Protein AF-A0A930MX02-F1 (afdb_monomer_lite)

Radius of gyration: 68.1 Å; chains: 1; bounding box: 120×17×199 Å

Secondary structure (DSSP, 8-state):
-GGGSGGGGHHHHHHHHHHHHHHHHHHHHHHHHHHHHHHHHHHHHHHHHHHHHHHHHHHHHHHHHHHHHHHHHHHHHHHHHHHHHHHHHHHHHHHHHHHHHHHHHHHHHHHHHHHHHHHHHHHHHHHHHHHHHHHHHHHHHHHHHHHHHHHHHHHHHHT--

Sequence (161 aa):
EAARAGEAGRGFAVVAEEIRKLAEQSRGFTDEINGIIAELKTKSQQAVDTMEVSKKLVEESNVNLGRTQRRFEMIGEAVQNADGVVERLNASAKQLSEKNKSIAGIVERLMKLAKENDVTTDEAEASVDSQTQALADIAEASESLAQVATDLQNEVGRFNI

Foldseek 3Di:
DLVVPPPVSPVVVVVVVVVVVVVVVVVVVVVVVVVVVVVVVVVVVVVVVVVVVVVVVVVVVVVVVVVVVVVVVVVVVVVVVVVVVVVVVVVVVVVVVVVVVVVVVVVVVVVVVVVVVVVVVVVVVVVVVVVVVVVVVVVVVVVVVVVVVVVVVVVVVVVVD

pLDDT: mean 92.99, std 1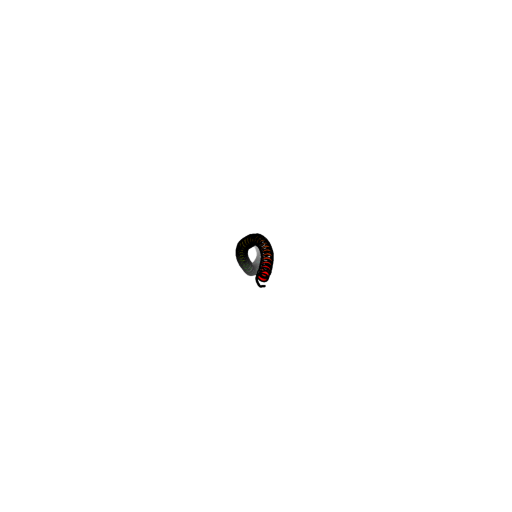0.37, range [51.66, 98.38]

Structure (mmCIF, N/CA/C/O backbone):
data_AF-A0A930MX02-F1
#
_entry.id   AF-A0A930MX02-F1
#
loop_
_atom_site.group_PDB
_atom_site.id
_atom_site.type_symbol
_atom_site.label_atom_id
_atom_site.label_alt_id
_atom_site.label_comp_id
_atom_site.label_asym_id
_atom_site.label_entity_id
_atom_site.label_seq_id
_atom_site.pdbx_PDB_ins_code
_atom_site.Cartn_x
_atom_site.Cartn_y
_atom_site.Cartn_z
_atom_site.occupancy
_atom_site.B_iso_or_equiv
_atom_site.auth_seq_id
_atom_site.auth_comp_id
_atom_site.auth_asym_id
_atom_site.auth_atom_id
_atom_site.pdbx_PDB_model_num
ATOM 1 N N . GLU A 1 1 ? -63.250 2.314 85.355 1.00 52.25 1 GLU A N 1
ATOM 2 C CA . GLU A 1 1 ? -63.856 1.616 86.517 1.00 52.25 1 GLU A CA 1
ATOM 3 C C . GLU A 1 1 ? -62.966 1.573 87.769 1.00 52.25 1 GLU A C 1
ATOM 5 O O . GLU A 1 1 ? -63.517 1.606 88.859 1.00 52.25 1 GLU A O 1
ATOM 10 N N . ALA A 1 2 ? -61.629 1.643 87.676 1.00 53.38 2 ALA A N 1
ATOM 11 C CA . ALA A 1 2 ? -60.734 1.697 88.850 1.00 53.38 2 ALA A CA 1
ATOM 12 C C . ALA A 1 2 ? -60.918 2.936 89.763 1.00 53.38 2 ALA A C 1
ATOM 14 O O . ALA A 1 2 ? -60.811 2.831 90.981 1.00 53.38 2 ALA A O 1
ATOM 15 N N . ALA A 1 3 ? -61.280 4.094 89.195 1.00 53.81 3 ALA A N 1
ATOM 16 C CA . ALA A 1 3 ? -61.550 5.320 89.957 1.00 53.81 3 ALA A CA 1
ATOM 17 C C . ALA A 1 3 ? -62.798 5.236 90.867 1.00 53.81 3 ALA A C 1
ATOM 19 O O . ALA A 1 3 ? -62.972 6.078 91.741 1.00 53.81 3 ALA A O 1
ATOM 20 N N . ARG A 1 4 ? -63.665 4.225 90.683 1.00 51.66 4 ARG A N 1
ATOM 21 C CA . ARG A 1 4 ? -64.886 4.022 91.486 1.00 51.66 4 ARG A CA 1
ATOM 22 C C . ARG A 1 4 ? -64.675 3.159 92.744 1.00 51.66 4 ARG A C 1
ATOM 24 O O . ARG A 1 4 ? -65.600 3.067 93.539 1.00 51.66 4 ARG A O 1
ATOM 31 N N . ALA A 1 5 ? -63.499 2.552 92.950 1.00 61.06 5 ALA A N 1
ATOM 32 C CA . ALA A 1 5 ? -63.266 1.527 93.985 1.00 61.06 5 ALA A CA 1
ATOM 33 C C . ALA A 1 5 ? -62.529 2.003 95.266 1.00 61.06 5 ALA A C 1
ATOM 35 O O . ALA A 1 5 ? -62.135 1.174 96.086 1.00 61.06 5 ALA A O 1
ATOM 36 N N . GLY A 1 6 ? -62.328 3.311 95.472 1.00 67.88 6 GLY A N 1
ATOM 37 C CA . GLY A 1 6 ? -61.649 3.833 96.674 1.00 67.88 6 GLY A CA 1
ATOM 38 C C . GLY A 1 6 ? -60.197 3.338 96.826 1.00 67.88 6 GLY A C 1
ATOM 39 O O . GLY A 1 6 ? -59.520 3.104 95.824 1.00 67.88 6 GLY A O 1
ATOM 40 N N . GLU A 1 7 ? -59.697 3.167 98.060 1.00 62.28 7 GLU A N 1
ATOM 41 C CA . GLU A 1 7 ? -58.297 2.761 98.329 1.00 62.28 7 GLU A CA 1
ATOM 42 C C . GLU A 1 7 ? -57.887 1.430 97.671 1.00 62.28 7 GLU A C 1
ATOM 44 O O . GLU A 1 7 ? -56.750 1.306 97.216 1.00 62.28 7 GLU A O 1
ATOM 49 N N . ALA A 1 8 ? -58.811 0.474 97.514 1.00 59.06 8 ALA A N 1
ATOM 50 C CA . ALA A 1 8 ? -58.554 -0.803 96.838 1.00 59.06 8 ALA A CA 1
ATOM 51 C C . ALA A 1 8 ? -58.354 -0.661 95.310 1.00 59.06 8 ALA A C 1
ATOM 53 O O . ALA A 1 8 ? -57.749 -1.523 94.673 1.00 59.06 8 ALA A O 1
ATOM 54 N N . GLY A 1 9 ? -58.822 0.440 94.707 1.00 68.56 9 GLY A N 1
ATOM 55 C CA . GLY A 1 9 ? -58.702 0.732 93.274 1.00 68.56 9 GLY A CA 1
ATOM 56 C C . GLY A 1 9 ? -57.396 1.413 92.861 1.00 68.56 9 GLY A C 1
ATOM 57 O O . GLY A 1 9 ? -57.102 1.468 91.666 1.00 68.56 9 GLY A O 1
ATOM 58 N N . ARG A 1 10 ? -56.589 1.909 93.814 1.00 71.81 10 ARG A N 1
ATOM 59 C CA . ARG A 1 10 ? -55.316 2.603 93.527 1.00 71.81 10 ARG A CA 1
ATOM 60 C C . ARG A 1 10 ? -54.326 1.714 92.771 1.00 71.81 10 ARG A C 1
ATOM 62 O O . ARG A 1 10 ? -53.739 2.175 91.799 1.00 71.81 10 ARG A O 1
ATOM 69 N N . GLY A 1 11 ? -54.191 0.444 93.159 1.00 77.38 11 GLY A N 1
ATOM 70 C CA . GLY A 1 11 ? -53.325 -0.515 92.459 1.00 77.38 11 GLY A CA 1
ATOM 71 C C . GLY A 1 11 ? -53.785 -0.789 91.023 1.00 77.38 11 GLY A C 1
ATOM 72 O O . GLY A 1 11 ? -52.984 -0.740 90.095 1.00 77.38 11 GLY A O 1
ATOM 73 N N . PHE A 1 12 ? -55.092 -0.975 90.813 1.00 79.31 12 PHE A N 1
ATOM 74 C CA . PHE A 1 12 ? -55.671 -1.167 89.477 1.00 79.31 12 PHE A CA 1
ATOM 75 C C . PHE A 1 12 ? -55.579 0.084 88.595 1.00 79.31 12 PHE A C 1
ATOM 77 O O . PHE A 1 12 ? -55.402 -0.041 87.387 1.00 79.31 12 PHE A O 1
ATOM 84 N N . ALA A 1 13 ? -55.678 1.284 89.174 1.00 81.12 13 ALA A N 1
ATOM 85 C CA . ALA A 1 13 ? -55.518 2.537 88.440 1.00 81.12 13 ALA A CA 1
ATOM 86 C C . ALA A 1 13 ? -54.077 2.729 87.941 1.00 81.12 13 ALA A C 1
ATOM 88 O O . ALA A 1 13 ? -53.888 3.132 86.797 1.00 81.12 13 ALA A O 1
ATOM 89 N N . VAL A 1 14 ? -53.074 2.384 88.759 1.00 81.81 14 VAL A N 1
ATOM 90 C CA . VAL A 1 14 ? -51.656 2.424 88.359 1.00 81.81 14 VAL A CA 1
ATOM 91 C C . VAL A 1 14 ? -51.369 1.401 87.259 1.00 81.81 14 VAL A C 1
ATOM 93 O O . VAL A 1 14 ? -50.743 1.740 86.262 1.00 81.81 14 VAL A O 1
ATOM 96 N N . VAL A 1 15 ? -51.886 0.174 87.385 1.00 85.62 15 VAL A N 1
ATOM 97 C CA . VAL A 1 15 ? -51.726 -0.862 86.349 1.00 85.62 15 VAL A CA 1
ATOM 98 C C . VAL A 1 15 ? -52.418 -0.465 85.041 1.00 85.62 15 VAL A C 1
ATOM 100 O O . VAL A 1 15 ? -51.852 -0.658 83.971 1.00 85.62 15 VAL A O 1
ATOM 103 N N . ALA A 1 16 ? -53.617 0.122 85.097 1.00 85.56 16 ALA A N 1
ATOM 104 C CA . ALA A 1 16 ? -54.325 0.588 83.904 1.00 85.56 16 ALA A CA 1
ATOM 105 C C . ALA A 1 16 ? -53.597 1.746 83.200 1.00 85.56 16 ALA A C 1
ATOM 107 O O . ALA A 1 16 ? -53.555 1.780 81.972 1.00 85.56 16 ALA A O 1
ATOM 108 N N . GLU A 1 17 ? -53.007 2.669 83.963 1.00 85.88 17 GLU A N 1
ATOM 109 C CA . GLU A 1 17 ? -52.194 3.759 83.417 1.00 85.88 17 GLU A CA 1
ATOM 110 C C . GLU A 1 17 ? -50.903 3.236 82.770 1.00 85.88 17 GLU A C 1
ATOM 112 O O . GLU A 1 17 ? -50.518 3.699 81.696 1.00 85.88 17 GLU A O 1
ATOM 117 N N . GLU A 1 18 ? -50.283 2.207 83.351 1.00 89.25 18 GLU A N 1
ATOM 118 C CA . GLU A 1 18 ? -49.085 1.593 82.778 1.00 89.25 18 GLU A CA 1
ATOM 119 C C . GLU A 1 18 ? -49.396 0.758 81.528 1.00 89.25 18 GLU A C 1
ATOM 121 O O . GLU A 1 18 ? -48.655 0.817 80.548 1.00 89.25 18 GLU A O 1
ATOM 126 N N . ILE A 1 19 ? -50.548 0.074 81.492 1.00 89.75 19 ILE A N 1
ATOM 127 C CA . ILE A 1 19 ? -51.073 -0.564 80.275 1.00 89.75 19 ILE A CA 1
ATOM 128 C C . ILE A 1 19 ? -51.361 0.486 79.193 1.00 89.75 19 ILE A C 1
ATOM 130 O O . ILE A 1 19 ? -51.038 0.256 78.028 1.00 89.75 19 ILE A O 1
ATOM 134 N N . ARG A 1 20 ? -51.931 1.647 79.549 1.00 88.88 20 ARG A N 1
ATOM 135 C CA . ARG A 1 20 ? -52.177 2.749 78.603 1.00 88.88 20 ARG A CA 1
ATOM 136 C C . ARG A 1 20 ? -50.868 3.276 78.014 1.00 88.88 20 ARG A C 1
ATOM 138 O O . ARG A 1 20 ? -50.776 3.410 76.795 1.00 88.88 20 ARG A O 1
ATOM 145 N N . LYS A 1 21 ? -49.849 3.506 78.848 1.00 90.38 21 LYS A N 1
ATOM 146 C CA . LYS A 1 21 ? -48.505 3.908 78.400 1.00 90.38 21 LYS A CA 1
ATOM 147 C C . LYS A 1 21 ? -47.850 2.867 77.496 1.00 90.38 21 LYS A C 1
ATOM 149 O O . LYS A 1 21 ? -47.343 3.233 76.440 1.00 90.38 21 LYS A O 1
ATOM 154 N N . LEU A 1 22 ? -47.893 1.585 77.864 1.00 91.62 22 LEU A N 1
ATOM 155 C CA . LEU A 1 22 ? -47.373 0.486 77.040 1.00 91.62 22 LEU A CA 1
ATOM 156 C C . LEU A 1 22 ? -48.095 0.401 75.689 1.00 91.62 22 LEU A C 1
ATOM 158 O O . LEU A 1 22 ? -47.452 0.191 74.664 1.00 91.62 22 LEU A O 1
ATOM 162 N N . ALA A 1 23 ? -49.414 0.605 75.666 1.00 92.25 23 ALA A N 1
ATOM 163 C CA . ALA A 1 23 ? -50.196 0.630 74.434 1.00 92.25 23 ALA A CA 1
ATOM 164 C C . ALA A 1 23 ? -49.851 1.840 73.544 1.00 92.25 23 ALA A C 1
ATOM 166 O O . ALA A 1 23 ? -49.748 1.690 72.327 1.00 92.25 23 ALA A O 1
ATOM 167 N N . GLU A 1 24 ? -49.635 3.025 74.125 1.00 91.56 24 GLU A N 1
ATOM 168 C CA . GLU A 1 24 ? -49.178 4.219 73.397 1.00 91.56 24 GLU A CA 1
ATOM 169 C C . GLU A 1 24 ? -47.760 4.042 72.838 1.00 91.56 24 GLU A C 1
ATOM 171 O O . GLU A 1 24 ? -47.529 4.341 71.667 1.00 91.56 24 GLU A O 1
ATOM 176 N N . GLN A 1 25 ? -46.834 3.480 73.620 1.00 93.00 25 GLN A N 1
ATOM 177 C CA . GLN A 1 25 ? -45.486 3.140 73.152 1.00 93.00 25 GLN A CA 1
ATOM 178 C C . GLN A 1 25 ? -45.515 2.078 72.048 1.00 93.00 25 GLN A C 1
ATOM 180 O O . GLN A 1 25 ? -44.851 2.233 71.028 1.00 93.00 25 GLN A O 1
ATOM 185 N N . SER A 1 26 ? -46.318 1.024 72.210 1.00 94.00 26 SER A N 1
ATOM 186 C CA . SER A 1 26 ? -46.484 -0.025 71.199 1.00 94.00 26 SER A CA 1
ATOM 187 C C . SER A 1 26 ? -47.056 0.526 69.890 1.00 94.00 26 SER A C 1
ATOM 189 O O . SER A 1 26 ? -46.594 0.142 68.813 1.00 94.00 26 SER A O 1
ATOM 191 N N . ARG A 1 27 ? -48.002 1.474 69.963 1.00 94.06 27 ARG A N 1
ATOM 192 C CA . ARG A 1 27 ? -48.506 2.195 68.787 1.00 94.06 27 ARG A CA 1
ATOM 193 C C . ARG A 1 27 ? -47.402 3.023 68.123 1.00 94.06 27 ARG A C 1
ATOM 195 O O . ARG A 1 27 ? -47.219 2.890 66.920 1.00 94.06 27 ARG A O 1
ATOM 202 N N . GLY A 1 28 ? -46.625 3.781 68.901 1.00 95.06 28 GLY A N 1
ATOM 203 C CA . GLY A 1 28 ? -45.493 4.560 68.386 1.00 95.06 28 GLY A CA 1
ATOM 204 C C . GLY A 1 28 ? -44.455 3.701 67.656 1.00 95.06 28 GLY A C 1
ATOM 205 O O . GLY A 1 28 ? -44.076 4.023 66.535 1.00 95.06 28 GLY A O 1
ATOM 206 N N . PHE A 1 29 ? -44.070 2.557 68.231 1.00 95.31 29 PHE A N 1
ATOM 207 C CA . PHE A 1 29 ? -43.175 1.605 67.560 1.00 95.31 29 PHE A CA 1
ATOM 208 C C . PHE A 1 29 ? -43.784 1.023 66.278 1.00 95.31 29 PHE A C 1
ATOM 210 O O . PHE A 1 29 ? -43.074 0.815 65.298 1.00 95.31 29 PHE A O 1
ATOM 217 N N . THR A 1 30 ? -45.095 0.768 66.260 1.00 95.19 30 THR A N 1
ATOM 218 C CA . THR A 1 30 ? -45.786 0.273 65.057 1.00 95.19 30 THR A CA 1
ATOM 219 C C . THR A 1 30 ? -45.746 1.309 63.930 1.00 95.19 30 THR A C 1
ATOM 221 O O . THR A 1 30 ? -45.494 0.950 62.779 1.00 95.19 30 THR A O 1
ATOM 224 N N . ASP A 1 31 ? -45.937 2.590 64.249 1.00 95.25 31 ASP A N 1
ATOM 225 C CA . ASP A 1 31 ? -45.848 3.684 63.276 1.00 95.25 31 ASP A CA 1
ATOM 226 C C . ASP A 1 31 ? -44.419 3.845 62.730 1.00 95.25 31 ASP A C 1
ATOM 228 O O . ASP A 1 31 ? -44.227 4.032 61.526 1.00 95.25 31 ASP A O 1
ATOM 232 N N . GLU A 1 32 ? -43.409 3.682 63.586 1.00 96.31 32 GLU A N 1
ATOM 233 C CA . GLU A 1 32 ? -41.994 3.714 63.200 1.00 96.31 32 GLU A CA 1
ATOM 234 C C . GLU A 1 32 ? -41.632 2.551 62.257 1.00 96.31 32 GLU A C 1
ATOM 236 O O . GLU A 1 32 ? -41.018 2.757 61.206 1.00 96.31 32 GLU A O 1
ATOM 241 N N . ILE A 1 33 ? -42.102 1.334 62.565 1.00 96.19 33 ILE A N 1
ATOM 242 C CA . ILE A 1 33 ? -41.953 0.153 61.698 1.00 96.19 33 ILE A CA 1
ATOM 243 C C . ILE A 1 33 ? -42.635 0.381 60.344 1.00 96.19 33 ILE A C 1
ATOM 245 O O . ILE A 1 33 ? -42.056 0.057 59.306 1.00 96.19 33 ILE A O 1
ATOM 249 N N . ASN A 1 34 ? -43.836 0.966 60.324 1.00 96.12 34 ASN A N 1
ATOM 250 C CA . ASN A 1 34 ? -44.532 1.287 59.076 1.00 96.12 34 ASN A CA 1
ATOM 251 C C . ASN A 1 34 ? -43.737 2.283 58.218 1.00 96.12 34 ASN A C 1
ATOM 253 O O . ASN A 1 34 ? -43.656 2.108 56.999 1.00 96.12 34 ASN A O 1
ATOM 257 N N . GLY A 1 35 ? -43.107 3.285 58.841 1.00 97.25 35 GLY A N 1
ATOM 258 C CA . GLY A 1 35 ? -42.201 4.216 58.165 1.00 97.25 35 GLY A CA 1
ATOM 259 C C . GLY A 1 35 ? -41.001 3.507 57.534 1.00 97.25 35 GLY A C 1
ATOM 260 O O . GLY A 1 35 ? -40.731 3.685 56.345 1.00 97.25 35 GLY A O 1
ATOM 261 N N . ILE A 1 36 ? -40.340 2.629 58.295 1.00 96.94 36 ILE A N 1
ATOM 262 C CA . ILE A 1 36 ? -39.210 1.823 57.809 1.00 96.94 36 ILE A CA 1
ATOM 263 C C . ILE A 1 36 ? -39.634 0.932 56.635 1.00 96.94 36 ILE A C 1
ATOM 265 O O . ILE A 1 36 ? -38.924 0.863 55.632 1.00 96.94 36 ILE A O 1
ATOM 269 N N . ILE A 1 37 ? -40.796 0.274 56.715 1.00 96.75 37 ILE A N 1
ATOM 270 C CA . ILE A 1 37 ? -41.318 -0.574 55.631 1.00 96.75 37 ILE A CA 1
ATOM 271 C C . ILE A 1 37 ? -41.601 0.251 54.369 1.00 96.75 37 ILE A C 1
ATOM 273 O O . ILE A 1 37 ? -41.283 -0.197 53.263 1.00 96.75 37 ILE A O 1
ATOM 277 N N . ALA A 1 38 ? -42.167 1.452 54.504 1.00 96.94 38 ALA A N 1
ATOM 278 C CA . ALA A 1 38 ? -42.414 2.338 53.369 1.00 96.94 38 ALA A CA 1
ATOM 279 C C . ALA A 1 38 ? -41.104 2.781 52.690 1.00 96.94 38 ALA A C 1
ATOM 281 O O . ALA A 1 38 ? -41.008 2.784 51.456 1.00 96.94 38 ALA A O 1
ATOM 282 N N . GLU A 1 39 ? -40.074 3.096 53.478 1.00 97.75 39 GLU A N 1
ATOM 283 C CA . GLU A 1 39 ? -38.753 3.450 52.958 1.00 97.75 39 GLU A CA 1
ATOM 284 C C . GLU A 1 39 ? -38.078 2.253 52.268 1.00 97.75 39 GLU A C 1
ATOM 286 O O . GLU A 1 39 ? -37.566 2.390 51.155 1.00 97.75 39 GLU A O 1
ATOM 291 N N . LEU A 1 40 ? -38.146 1.062 52.873 1.00 96.88 40 LEU A N 1
ATOM 292 C CA . LEU A 1 40 ? -37.652 -0.189 52.289 1.00 96.88 40 LEU A CA 1
ATOM 293 C C . LEU A 1 40 ? -38.309 -0.469 50.940 1.00 96.88 40 LEU A C 1
ATOM 295 O O . LEU A 1 40 ? -37.609 -0.712 49.962 1.00 96.88 40 LEU A O 1
ATOM 299 N N . LYS A 1 41 ? -39.640 -0.358 50.861 1.00 96.56 41 LYS A N 1
ATOM 300 C CA . LYS A 1 41 ? -40.388 -0.543 49.611 1.00 96.56 41 LYS A CA 1
ATOM 301 C C . LYS A 1 41 ? -39.938 0.446 48.534 1.00 96.56 41 LYS A C 1
ATOM 303 O O . LYS A 1 41 ? -39.761 0.057 47.381 1.00 96.56 41 LYS A O 1
ATOM 308 N N . THR A 1 42 ? -39.721 1.704 48.913 1.00 97.88 42 THR A N 1
ATOM 309 C CA . THR A 1 42 ? -39.246 2.748 47.993 1.00 97.88 42 THR A CA 1
ATOM 310 C C . THR A 1 42 ? -37.845 2.428 47.471 1.00 97.88 42 THR A C 1
ATOM 312 O O . THR A 1 42 ? -37.625 2.448 46.261 1.00 97.88 42 THR A O 1
ATOM 315 N N . LYS A 1 43 ? -36.911 2.053 48.354 1.00 97.38 43 LYS A N 1
ATOM 316 C CA . LYS A 1 43 ? -35.547 1.659 47.962 1.00 97.38 43 LYS A CA 1
ATOM 317 C C . LYS A 1 43 ? -35.533 0.397 47.102 1.00 97.38 43 LYS A C 1
ATOM 319 O O . LYS A 1 43 ? -34.766 0.326 46.145 1.00 97.38 43 LYS A O 1
ATOM 324 N N . SER A 1 44 ? -36.392 -0.580 47.394 1.00 97.56 44 SER A N 1
ATOM 325 C CA . SER A 1 44 ? -36.543 -1.776 46.560 1.00 97.56 44 SER A CA 1
ATOM 326 C C . SER A 1 44 ? -37.017 -1.427 45.151 1.00 97.56 44 SER A C 1
ATOM 328 O O . SER A 1 44 ? -36.460 -1.953 44.192 1.00 97.56 44 SER A O 1
ATOM 330 N N . GLN A 1 45 ? -37.981 -0.512 45.005 1.00 97.19 45 GLN A N 1
ATOM 331 C CA . GLN A 1 45 ? -38.421 -0.067 43.681 1.00 97.19 45 GLN A CA 1
ATOM 332 C C . GLN A 1 45 ? -37.300 0.661 42.926 1.00 97.19 45 GLN A C 1
ATOM 334 O O . GLN A 1 45 ?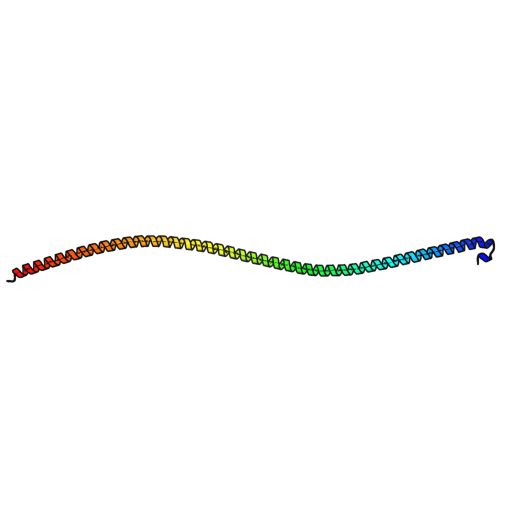 -37.031 0.340 41.775 1.00 97.19 45 GLN A O 1
ATOM 339 N N . GLN A 1 46 ? -36.571 1.560 43.594 1.00 97.88 46 GLN A N 1
ATOM 340 C CA . GLN A 1 46 ? -35.422 2.250 42.993 1.00 97.88 46 GLN A CA 1
ATOM 341 C C . GLN A 1 46 ? -34.328 1.282 42.517 1.00 97.88 46 GLN A C 1
ATOM 343 O O . GLN A 1 46 ? -33.700 1.510 41.479 1.00 97.88 46 GLN A O 1
ATOM 348 N N . ALA A 1 47 ? -34.093 0.198 43.263 1.00 97.88 47 ALA A N 1
ATOM 349 C CA . ALA A 1 47 ? -33.154 -0.844 42.867 1.00 97.88 47 ALA A CA 1
ATOM 350 C C . ALA A 1 47 ? -33.617 -1.565 41.590 1.00 97.88 47 ALA A C 1
ATOM 352 O O . ALA A 1 47 ? -32.801 -1.779 40.695 1.00 97.88 47 ALA A O 1
ATOM 353 N N . VAL A 1 48 ? -34.913 -1.882 41.476 1.00 97.94 48 VAL A N 1
ATOM 354 C CA . VAL A 1 48 ? -35.497 -2.474 40.259 1.00 97.94 48 VAL A CA 1
ATOM 355 C C . VAL A 1 48 ? -35.341 -1.532 39.066 1.00 97.94 48 VAL A C 1
ATOM 357 O O . VAL A 1 48 ? -34.809 -1.948 38.038 1.00 97.94 48 VAL A O 1
ATOM 360 N N . ASP A 1 49 ? -35.698 -0.256 39.220 1.00 97.75 49 ASP A N 1
ATOM 361 C CA . ASP A 1 49 ? -35.611 0.737 38.142 1.00 97.75 49 ASP A CA 1
ATOM 362 C C . ASP A 1 49 ? -34.158 0.908 37.655 1.00 97.75 49 ASP A C 1
ATOM 364 O O . ASP A 1 49 ? -33.871 0.950 36.456 1.00 97.75 49 ASP A O 1
ATOM 368 N N . THR A 1 50 ? -33.204 0.931 38.591 1.00 98.00 50 THR A N 1
ATOM 369 C CA . THR A 1 50 ? -31.766 1.003 38.283 1.00 98.00 50 THR A CA 1
ATOM 370 C C . THR A 1 50 ? -31.285 -0.245 37.540 1.00 98.00 50 THR A C 1
ATOM 372 O O . THR A 1 50 ? -30.447 -0.159 36.636 1.00 98.00 50 THR A O 1
ATOM 375 N N . MET A 1 51 ? -31.816 -1.416 37.894 1.00 97.06 51 MET A N 1
ATOM 376 C CA . MET A 1 51 ? -31.485 -2.681 37.243 1.00 97.06 51 MET A CA 1
ATOM 377 C C . MET A 1 51 ? -32.022 -2.725 35.805 1.00 97.06 51 MET A C 1
ATOM 379 O O . MET A 1 51 ? -31.319 -3.194 34.908 1.00 97.06 51 MET A O 1
ATOM 383 N N . GLU A 1 52 ? -33.205 -2.159 35.549 1.00 97.62 52 GLU A N 1
ATOM 384 C CA . GLU A 1 52 ? -33.741 -2.004 34.191 1.00 97.62 52 GLU A CA 1
ATOM 385 C C . GLU A 1 52 ? -32.890 -1.065 33.327 1.00 97.62 52 GLU A C 1
ATOM 387 O O . GLU A 1 52 ? -32.582 -1.389 32.177 1.00 97.62 52 GLU A O 1
ATOM 392 N N . VAL A 1 53 ? -32.461 0.076 33.8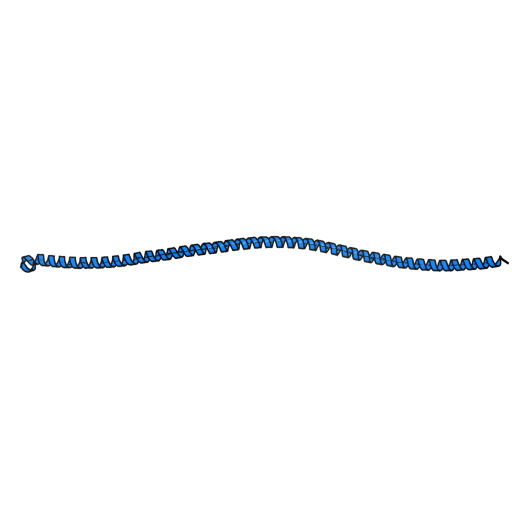76 1.00 98.00 53 VAL A N 1
ATOM 393 C CA . VAL A 1 53 ? -31.549 0.999 33.179 1.00 98.00 53 VAL A CA 1
ATOM 394 C C . VAL A 1 53 ? -30.212 0.319 32.875 1.00 98.00 53 VAL A C 1
ATOM 396 O O . VAL A 1 53 ? -29.720 0.395 31.749 1.00 98.00 53 VAL A O 1
ATOM 399 N N . SER A 1 54 ? -29.653 -0.405 33.847 1.00 98.06 54 SER A N 1
ATOM 400 C CA . SER A 1 54 ? -28.397 -1.145 33.672 1.00 98.06 54 SER A CA 1
ATOM 401 C C . SER A 1 54 ? -28.510 -2.198 32.569 1.00 98.06 54 SER A C 1
ATOM 403 O O . SER A 1 54 ? -27.604 -2.332 31.749 1.00 98.06 54 SER A O 1
ATOM 405 N N . LYS A 1 55 ? -29.644 -2.905 32.493 1.00 97.94 55 LYS A N 1
ATOM 406 C CA . LYS A 1 55 ? -29.908 -3.873 31.423 1.00 97.94 55 LYS A CA 1
ATOM 407 C C . LYS A 1 55 ? -29.878 -3.209 30.042 1.00 97.94 55 LYS A C 1
ATOM 409 O O . LYS A 1 55 ? -29.195 -3.713 29.154 1.00 97.94 55 LYS A O 1
ATOM 414 N N . LYS A 1 56 ? -30.548 -2.062 29.875 1.00 97.81 56 LYS A N 1
ATOM 415 C CA . LYS A 1 56 ? -30.547 -1.312 28.604 1.00 97.81 56 LYS A CA 1
ATOM 416 C C . LYS A 1 56 ? -29.140 -0.861 28.201 1.00 97.81 56 LYS A C 1
ATOM 418 O O . LYS A 1 56 ? -28.743 -1.046 27.056 1.00 97.81 56 LYS A O 1
ATOM 423 N N . LEU A 1 57 ? -28.357 -0.347 29.151 1.00 97.94 57 LEU A N 1
ATOM 424 C CA . LEU A 1 57 ? -26.962 0.051 28.921 1.00 97.94 57 LEU A CA 1
ATOM 425 C C . LEU A 1 57 ? -26.082 -1.115 28.450 1.00 97.94 57 LEU A C 1
ATOM 427 O O . LEU A 1 57 ? -25.236 -0.940 27.570 1.00 97.94 57 LEU A O 1
ATOM 431 N N . VAL A 1 58 ? -26.275 -2.309 29.016 1.00 98.12 58 VAL A N 1
ATOM 432 C CA . VAL A 1 58 ? -25.550 -3.519 28.597 1.00 98.12 58 VAL A CA 1
ATOM 433 C C . VAL A 1 58 ? -25.958 -3.944 27.185 1.00 98.12 58 VAL A C 1
ATOM 435 O O . VAL A 1 58 ? -25.092 -4.278 26.376 1.00 98.12 58 VAL A O 1
ATOM 438 N N . GLU A 1 59 ? -27.249 -3.896 26.856 1.00 97.69 59 GLU A N 1
ATOM 439 C CA . GLU A 1 59 ? -27.747 -4.193 25.507 1.00 97.69 59 GLU A CA 1
ATOM 440 C C . GLU A 1 59 ? -27.155 -3.230 24.462 1.00 97.69 59 GLU A C 1
ATOM 442 O O . GLU A 1 59 ? -26.607 -3.677 23.451 1.00 97.69 59 GLU A O 1
ATOM 447 N N . GLU A 1 60 ? -27.161 -1.922 24.732 1.00 97.94 60 GLU A N 1
ATOM 448 C CA . GLU A 1 60 ? -26.535 -0.916 23.862 1.00 97.94 60 GLU A CA 1
ATOM 449 C C . GLU A 1 60 ? -25.019 -1.118 23.733 1.00 97.94 60 GLU A C 1
ATOM 451 O O . GLU A 1 60 ? -24.457 -1.025 22.635 1.00 97.94 60 GLU A O 1
ATOM 456 N N . SER A 1 61 ? -24.346 -1.443 24.839 1.00 97.56 61 SER A N 1
ATOM 457 C CA . SER A 1 61 ? -22.907 -1.719 24.847 1.00 97.56 61 SER A CA 1
ATOM 458 C C . SER A 1 61 ? -22.558 -2.920 23.972 1.00 97.56 61 SER A C 1
ATOM 460 O O . SER A 1 61 ? -21.607 -2.845 23.195 1.00 97.56 61 SER A O 1
ATOM 462 N N . ASN A 1 62 ? -23.355 -3.991 24.017 1.00 97.56 62 ASN A N 1
ATOM 463 C CA . ASN A 1 62 ? -23.168 -5.166 23.163 1.00 97.56 62 ASN A CA 1
ATOM 464 C C . ASN A 1 62 ? -23.327 -4.831 21.674 1.00 97.56 62 ASN A C 1
ATOM 466 O O . ASN A 1 62 ? -22.527 -5.280 20.848 1.00 97.56 62 ASN A O 1
ATOM 470 N N . VAL A 1 63 ? -24.306 -3.993 21.317 1.00 97.94 63 VAL A N 1
ATOM 471 C CA . VAL A 1 63 ? -24.468 -3.514 19.933 1.00 97.94 63 VAL A CA 1
ATOM 472 C C . VAL A 1 63 ? -23.235 -2.728 19.484 1.00 97.94 63 VAL A C 1
ATOM 474 O O . VAL A 1 63 ? -22.722 -2.950 18.383 1.00 97.94 63 VAL A O 1
ATOM 477 N N . ASN A 1 64 ? -22.727 -1.833 20.331 1.00 97.75 64 ASN A N 1
ATOM 478 C CA . ASN A 1 64 ? -21.536 -1.043 20.027 1.00 97.75 64 ASN A CA 1
ATOM 479 C C . ASN A 1 64 ? -20.278 -1.912 19.906 1.00 97.75 64 ASN A C 1
ATOM 481 O O . ASN A 1 64 ? -19.517 -1.735 18.955 1.00 97.75 64 ASN A O 1
ATOM 485 N N . LEU A 1 65 ? -20.100 -2.902 20.781 1.00 98.12 65 LEU A N 1
ATOM 486 C CA . LEU A 1 65 ? -19.034 -3.903 20.685 1.00 98.12 65 LEU A CA 1
ATOM 487 C C . LEU A 1 65 ? -19.081 -4.653 19.349 1.00 98.12 65 LEU A C 1
ATOM 489 O O . LEU A 1 65 ? -18.066 -4.720 18.659 1.00 98.12 65 LEU A O 1
ATOM 493 N N . GLY A 1 66 ? -20.258 -5.109 18.911 1.00 98.06 66 GLY A N 1
ATOM 494 C CA . GLY A 1 66 ? -20.413 -5.764 17.607 1.00 98.06 66 GLY A CA 1
ATOM 495 C C . GLY A 1 66 ? -20.144 -4.840 16.409 1.00 98.06 66 GLY A C 1
ATOM 496 O O . GLY A 1 66 ? -19.730 -5.286 15.337 1.00 98.06 66 GLY A O 1
ATOM 497 N N . ARG A 1 67 ? -20.361 -3.525 16.545 1.00 98.00 67 ARG A N 1
ATOM 498 C CA . ARG A 1 67 ? -19.951 -2.540 15.522 1.00 98.00 67 ARG A CA 1
ATOM 499 C C . ARG A 1 67 ? -18.437 -2.347 15.511 1.00 98.00 67 ARG A C 1
ATOM 501 O O . ARG A 1 67 ? -17.852 -2.267 14.435 1.00 98.00 67 ARG A O 1
ATOM 508 N N . THR A 1 68 ? -17.814 -2.285 16.682 1.00 98.12 68 THR A N 1
ATOM 509 C CA . THR A 1 68 ? -16.361 -2.158 16.832 1.00 98.12 68 THR A CA 1
ATOM 510 C C . THR A 1 68 ? -15.637 -3.387 16.292 1.00 98.12 68 THR A C 1
ATOM 512 O O . THR A 1 68 ? -14.685 -3.230 15.534 1.00 98.12 68 THR A O 1
ATOM 515 N N . GLN A 1 69 ? -16.129 -4.594 16.583 1.00 98.19 69 GLN A N 1
ATOM 516 C CA . GLN A 1 69 ? -15.574 -5.837 16.046 1.00 98.19 69 GLN A CA 1
ATOM 517 C C . GLN A 1 69 ? -15.547 -5.825 14.511 1.00 98.19 69 GLN A C 1
ATOM 519 O O . GLN A 1 69 ? -14.488 -6.009 13.920 1.00 98.19 69 GLN A O 1
ATOM 524 N N . ARG A 1 70 ? -16.671 -5.489 13.864 1.00 98.25 70 ARG A N 1
ATOM 525 C CA . ARG A 1 70 ? -16.741 -5.382 12.395 1.00 98.25 70 ARG A CA 1
ATOM 526 C C . ARG A 1 70 ? -15.770 -4.354 11.817 1.00 98.25 70 ARG A C 1
ATOM 528 O O . ARG A 1 70 ? -15.202 -4.569 10.753 1.00 98.25 70 ARG A O 1
ATOM 535 N N . ARG A 1 71 ? -15.545 -3.233 12.513 1.00 98.19 71 ARG A N 1
ATOM 536 C CA . ARG A 1 71 ? -14.532 -2.249 12.094 1.00 98.19 71 ARG A CA 1
ATOM 537 C C . ARG A 1 71 ? -13.123 -2.832 12.155 1.00 98.19 71 ARG A C 1
ATOM 539 O O . ARG A 1 71 ? -12.342 -2.569 11.249 1.00 98.19 71 ARG A O 1
ATOM 546 N N . PHE A 1 72 ? -12.800 -3.610 13.186 1.00 98.19 72 PHE A N 1
ATOM 547 C CA . PHE A 1 72 ? -11.503 -4.280 13.279 1.00 98.19 72 PHE A CA 1
ATOM 548 C C . PHE A 1 72 ? -11.323 -5.365 12.215 1.00 98.19 72 PHE A C 1
ATOM 550 O O . PHE A 1 72 ? -10.240 -5.455 11.647 1.00 98.19 72 PHE A O 1
ATOM 557 N N . GLU A 1 73 ? -12.371 -6.122 11.888 1.00 98.38 73 GLU A N 1
ATOM 558 C CA . GLU A 1 73 ? -12.354 -7.089 10.779 1.00 98.38 73 GLU A CA 1
ATOM 559 C C . GLU A 1 73 ? -12.039 -6.391 9.446 1.00 98.38 73 GLU A C 1
ATOM 561 O O . GLU A 1 73 ? -11.093 -6.771 8.760 1.00 98.38 73 GLU A O 1
ATOM 566 N N . MET A 1 74 ? -12.728 -5.285 9.142 1.00 98.25 74 MET A N 1
ATOM 567 C CA . MET A 1 74 ? -12.449 -4.471 7.950 1.00 98.25 74 MET A CA 1
ATOM 568 C C . MET A 1 74 ? -11.021 -3.903 7.925 1.00 98.25 74 MET A C 1
ATOM 570 O O . MET A 1 74 ? -10.404 -3.823 6.864 1.00 98.25 74 MET A O 1
ATOM 574 N N . ILE A 1 75 ? -10.488 -3.480 9.077 1.00 98.19 75 ILE A N 1
ATOM 575 C CA . ILE A 1 75 ? -9.093 -3.024 9.180 1.00 98.19 75 ILE A CA 1
ATOM 576 C C . ILE A 1 75 ? -8.141 -4.185 8.870 1.00 98.19 75 ILE A C 1
ATOM 578 O O . ILE A 1 75 ? -7.180 -3.992 8.130 1.00 98.19 75 ILE A O 1
ATOM 582 N N . GLY A 1 76 ? -8.417 -5.385 9.388 1.00 98.25 76 GLY A N 1
ATOM 583 C CA . GLY A 1 76 ? -7.636 -6.588 9.100 1.00 98.25 76 GLY A CA 1
ATOM 584 C C . GLY A 1 76 ? -7.600 -6.917 7.607 1.00 98.25 76 GLY A C 1
ATOM 585 O O . GLY A 1 76 ? -6.520 -7.109 7.049 1.00 98.25 76 GLY A O 1
ATOM 586 N N . GLU A 1 77 ? -8.754 -6.891 6.940 1.00 98.31 77 GLU A N 1
ATOM 587 C CA . GLU A 1 77 ? -8.847 -7.089 5.487 1.00 98.31 77 GLU A CA 1
ATOM 588 C C . GLU A 1 77 ? -8.086 -6.010 4.705 1.00 98.31 77 GLU A C 1
ATOM 590 O O . GLU A 1 77 ? -7.371 -6.309 3.747 1.00 98.31 77 GLU A O 1
ATOM 595 N N . ALA A 1 78 ? -8.194 -4.742 5.114 1.00 98.25 78 ALA A N 1
ATOM 596 C CA . ALA A 1 78 ? -7.466 -3.647 4.478 1.00 98.25 78 ALA A CA 1
ATOM 597 C C . ALA A 1 78 ? -5.943 -3.815 4.607 1.00 98.25 78 ALA A C 1
ATOM 599 O O . ALA A 1 78 ? -5.217 -3.567 3.644 1.00 98.25 78 ALA A O 1
ATOM 600 N N . VAL A 1 79 ? -5.462 -4.277 5.766 1.00 98.31 79 VAL A N 1
ATOM 601 C CA . VAL A 1 79 ? -4.041 -4.571 5.999 1.00 98.31 79 VAL A CA 1
ATOM 602 C C . VAL A 1 79 ? -3.570 -5.735 5.125 1.00 98.31 79 VAL A C 1
ATOM 604 O O . VAL A 1 79 ? -2.539 -5.607 4.471 1.00 98.31 79 VAL A O 1
ATOM 607 N N . GLN A 1 80 ? -4.333 -6.828 5.036 1.00 98.06 80 GLN A N 1
ATOM 608 C CA . GLN A 1 80 ? -3.998 -7.954 4.153 1.00 98.06 80 GLN A CA 1
ATOM 609 C C . GLN A 1 80 ? -3.948 -7.538 2.677 1.00 98.06 80 GLN A C 1
ATOM 611 O O . GLN A 1 80 ? -3.036 -7.917 1.942 1.00 98.06 80 GLN A O 1
ATOM 616 N N . ASN A 1 81 ? -4.896 -6.709 2.240 1.00 98.19 81 ASN A N 1
ATOM 617 C CA . ASN A 1 81 ? -4.892 -6.169 0.884 1.00 98.19 81 ASN A CA 1
ATOM 618 C C . ASN A 1 81 ? -3.672 -5.276 0.622 1.00 98.19 81 ASN A C 1
ATOM 620 O O . ASN A 1 81 ? -3.083 -5.351 -0.459 1.00 98.19 81 ASN A O 1
ATOM 624 N N . ALA A 1 82 ? -3.286 -4.443 1.591 1.00 97.88 82 ALA A N 1
ATOM 625 C CA . ALA A 1 82 ? -2.096 -3.605 1.490 1.00 97.88 82 ALA A CA 1
ATOM 626 C C . ALA A 1 82 ? -0.819 -4.450 1.372 1.00 97.88 82 ALA A C 1
ATOM 628 O O . ALA A 1 82 ? 0.030 -4.146 0.534 1.00 97.88 82 ALA A O 1
ATOM 629 N N . ASP A 1 83 ? -0.718 -5.538 2.133 1.00 98.00 83 ASP A N 1
ATOM 630 C CA . ASP A 1 83 ? 0.409 -6.471 2.066 1.00 98.00 83 ASP A CA 1
ATOM 631 C C . ASP A 1 83 ? 0.541 -7.093 0.664 1.00 98.00 83 ASP A C 1
ATOM 633 O O . ASP A 1 83 ? 1.587 -6.990 0.020 1.00 98.00 83 ASP A O 1
ATOM 637 N N . GLY A 1 84 ? -0.569 -7.575 0.092 1.00 98.19 84 GLY A N 1
ATOM 638 C CA . GLY A 1 84 ? -0.585 -8.088 -1.283 1.00 98.19 84 GLY A CA 1
ATOM 639 C C . GLY A 1 84 ? -0.240 -7.034 -2.350 1.00 98.19 84 GLY A C 1
ATOM 640 O O . GLY A 1 84 ? 0.301 -7.363 -3.409 1.00 98.19 84 GLY A O 1
ATOM 641 N N . VAL A 1 85 ? -0.524 -5.749 -2.108 1.00 98.19 85 VAL A N 1
ATOM 642 C CA . VAL A 1 85 ? -0.067 -4.653 -2.986 1.00 98.19 85 VAL A CA 1
ATOM 643 C C . VAL A 1 85 ? 1.449 -4.471 -2.886 1.00 98.19 85 VAL A C 1
ATOM 645 O O . VAL A 1 85 ? 2.104 -4.315 -3.920 1.00 98.19 85 VAL A O 1
ATOM 648 N N . VAL A 1 86 ? 2.011 -4.512 -1.677 1.00 98.25 86 VAL A N 1
ATOM 649 C CA . VAL A 1 86 ? 3.456 -4.383 -1.441 1.00 98.25 86 VAL A CA 1
ATOM 650 C C . VAL A 1 86 ? 4.227 -5.533 -2.090 1.00 98.25 86 VAL A C 1
ATOM 652 O O . VAL A 1 86 ? 5.236 -5.290 -2.754 1.00 98.25 86 VAL A O 1
ATOM 655 N N . GLU A 1 87 ? 3.735 -6.769 -1.992 1.00 98.31 87 GLU A N 1
ATOM 656 C CA . GLU A 1 87 ? 4.338 -7.920 -2.674 1.00 98.31 87 GLU A CA 1
ATOM 657 C C . GLU A 1 87 ? 4.393 -7.727 -4.195 1.00 98.31 87 GLU A C 1
ATOM 659 O O . GLU A 1 87 ? 5.444 -7.917 -4.817 1.00 98.31 87 GLU A O 1
ATOM 664 N N . ARG A 1 88 ? 3.284 -7.281 -4.803 1.00 98.19 88 ARG A N 1
ATOM 665 C CA . ARG A 1 88 ? 3.237 -6.986 -6.244 1.00 98.19 88 ARG A CA 1
ATOM 666 C C . ARG A 1 88 ? 4.205 -5.872 -6.632 1.00 98.19 88 ARG A C 1
ATOM 668 O O . ARG A 1 88 ? 4.891 -6.002 -7.643 1.00 98.19 88 ARG A O 1
ATOM 675 N N . LEU A 1 89 ? 4.300 -4.809 -5.830 1.00 98.12 89 LEU A N 1
ATOM 676 C CA . LEU A 1 89 ? 5.251 -3.720 -6.065 1.00 98.12 89 LEU A CA 1
ATOM 677 C C . LEU A 1 89 ? 6.700 -4.208 -6.021 1.00 98.12 89 LEU A C 1
ATOM 679 O O . LEU A 1 89 ? 7.479 -3.874 -6.913 1.00 98.12 89 LEU A O 1
ATOM 683 N N . ASN A 1 90 ? 7.053 -5.041 -5.042 1.00 97.88 90 ASN A N 1
ATOM 684 C CA . ASN A 1 90 ? 8.389 -5.628 -4.947 1.00 97.88 90 ASN A CA 1
ATOM 685 C C . ASN A 1 90 ? 8.711 -6.515 -6.158 1.00 97.88 90 ASN A C 1
ATOM 687 O O . ASN A 1 90 ? 9.807 -6.425 -6.720 1.00 97.88 90 ASN A O 1
ATOM 691 N N . ALA A 1 91 ? 7.751 -7.326 -6.611 1.00 98.25 91 ALA A N 1
ATOM 692 C CA . ALA A 1 91 ? 7.911 -8.135 -7.815 1.00 98.25 91 ALA A CA 1
ATOM 693 C C . ALA A 1 91 ? 8.132 -7.261 -9.064 1.00 98.25 91 ALA A C 1
ATOM 695 O O . ALA A 1 91 ? 9.071 -7.500 -9.830 1.00 98.25 91 ALA A O 1
ATOM 696 N N . SER A 1 92 ? 7.329 -6.208 -9.247 1.00 98.31 92 SER A N 1
ATOM 697 C CA . SER A 1 92 ? 7.491 -5.257 -10.353 1.00 98.31 92 SER A CA 1
ATOM 698 C C . SER A 1 92 ? 8.824 -4.507 -10.295 1.00 98.31 92 SER A C 1
ATOM 700 O O . SER A 1 92 ? 9.475 -4.341 -11.326 1.00 98.31 92 SER A O 1
ATOM 702 N N . ALA A 1 93 ? 9.277 -4.100 -9.107 1.00 98.06 93 ALA A N 1
ATOM 703 C CA . ALA A 1 93 ? 10.567 -3.438 -8.925 1.00 98.06 93 ALA A CA 1
ATOM 704 C C . ALA A 1 93 ? 11.737 -4.351 -9.327 1.00 98.06 93 ALA A C 1
ATOM 706 O O . ALA A 1 93 ? 12.669 -3.910 -10.008 1.00 98.06 93 ALA A O 1
ATOM 707 N N . LYS A 1 94 ? 11.667 -5.643 -8.979 1.00 98.19 94 LYS A N 1
ATOM 708 C CA . LYS A 1 94 ? 12.665 -6.635 -9.397 1.00 98.19 94 LYS A CA 1
ATOM 709 C C . LYS A 1 94 ? 12.691 -6.805 -10.918 1.00 98.19 94 LYS A C 1
ATOM 711 O O . LYS A 1 94 ? 13.764 -6.729 -11.514 1.00 98.19 94 LYS A O 1
ATOM 716 N N . GLN A 1 95 ? 11.524 -6.942 -11.551 1.00 98.31 95 GLN A N 1
ATOM 717 C CA . GLN A 1 95 ? 11.423 -7.023 -13.013 1.00 98.31 95 GLN A CA 1
ATOM 718 C C . GLN A 1 95 ? 11.974 -5.769 -13.704 1.00 98.31 95 GLN A C 1
ATOM 720 O O . GLN A 1 95 ? 12.661 -5.870 -14.721 1.00 98.31 95 GLN A O 1
ATOM 725 N N . LEU A 1 96 ? 11.707 -4.582 -13.153 1.00 97.88 96 LEU A N 1
ATOM 726 C CA . LEU A 1 96 ? 12.237 -3.330 -13.686 1.00 97.88 96 LEU A CA 1
ATOM 727 C C . LEU A 1 96 ? 13.767 -3.280 -13.589 1.00 97.88 96 LEU A C 1
ATOM 729 O O . LEU A 1 96 ? 14.429 -2.878 -14.543 1.00 97.88 96 LEU A O 1
ATOM 733 N N . SER A 1 97 ? 14.335 -3.739 -12.471 1.00 98.06 97 SER A N 1
ATOM 734 C CA . SER A 1 97 ? 15.788 -3.843 -12.298 1.00 98.06 97 SER A CA 1
ATOM 735 C C . SER A 1 97 ? 16.424 -4.771 -13.340 1.00 98.06 97 SER A C 1
ATOM 737 O O . SER A 1 97 ? 17.425 -4.413 -13.963 1.00 98.06 97 SER A O 1
ATOM 739 N N . GLU A 1 98 ? 15.820 -5.934 -13.589 1.00 98.19 98 GLU A N 1
ATOM 740 C CA . GLU A 1 98 ? 16.282 -6.885 -14.608 1.00 98.19 98 GLU A CA 1
ATOM 741 C C . GLU A 1 98 ? 16.204 -6.291 -16.022 1.00 98.19 98 GLU A C 1
ATOM 743 O O . GLU A 1 98 ? 17.169 -6.381 -16.787 1.00 98.19 98 GLU A O 1
ATOM 748 N N . LYS A 1 99 ? 15.104 -5.604 -16.358 1.00 98.12 99 LYS A N 1
ATOM 749 C CA . LYS A 1 99 ? 14.973 -4.902 -17.642 1.00 98.12 99 LYS A CA 1
ATOM 750 C C . LYS A 1 99 ? 16.002 -3.786 -17.803 1.00 98.12 99 LYS A C 1
ATOM 752 O O . LYS A 1 99 ? 16.601 -3.684 -18.869 1.00 98.12 99 LYS A O 1
ATOM 757 N N . ASN A 1 100 ? 16.271 -3.006 -16.758 1.00 97.69 100 ASN A N 1
ATOM 758 C CA . ASN A 1 100 ? 17.301 -1.966 -16.798 1.00 97.69 100 ASN A CA 1
ATOM 759 C C . ASN A 1 100 ? 18.697 -2.546 -17.054 1.00 97.69 100 ASN A C 1
ATOM 761 O O . ASN A 1 100 ? 19.446 -1.989 -17.853 1.00 97.69 100 ASN A O 1
ATOM 765 N N . LYS A 1 101 ? 19.035 -3.694 -16.452 1.00 97.88 101 LYS A N 1
ATOM 766 C CA . LYS A 1 101 ? 20.293 -4.400 -16.758 1.00 97.88 101 LYS A CA 1
ATOM 767 C C . LYS A 1 101 ? 20.355 -4.851 -18.217 1.00 97.88 101 LYS A C 1
ATOM 769 O O . LYS A 1 101 ? 21.394 -4.712 -18.857 1.00 97.88 101 LYS A O 1
ATOM 774 N N . SER A 1 102 ? 19.246 -5.359 -18.755 1.00 97.81 102 SER A N 1
ATOM 775 C CA . SER A 1 102 ? 19.162 -5.747 -20.167 1.00 97.81 102 SER A CA 1
ATOM 776 C C . SER A 1 102 ? 19.373 -4.551 -21.102 1.00 97.81 102 SER A C 1
ATOM 778 O O . SER A 1 102 ? 20.173 -4.638 -22.032 1.00 97.81 102 SER A O 1
ATOM 780 N N . ILE A 1 103 ? 18.727 -3.416 -20.810 1.00 98.00 103 ILE A N 1
ATOM 781 C CA . ILE A 1 103 ? 18.889 -2.162 -21.557 1.00 98.00 103 ILE A CA 1
ATOM 782 C C . ILE A 1 103 ? 20.341 -1.686 -21.505 1.00 98.00 103 ILE A C 1
ATOM 784 O O . ILE A 1 103 ? 20.903 -1.380 -22.551 1.00 98.00 103 ILE A O 1
ATOM 788 N N . ALA A 1 104 ? 20.973 -1.685 -20.329 1.00 97.75 104 ALA A N 1
ATOM 789 C CA . ALA A 1 104 ? 22.381 -1.313 -20.199 1.00 97.75 104 ALA A CA 1
ATOM 790 C C . ALA A 1 104 ? 23.284 -2.179 -21.097 1.00 97.75 104 ALA A C 1
ATOM 792 O O . A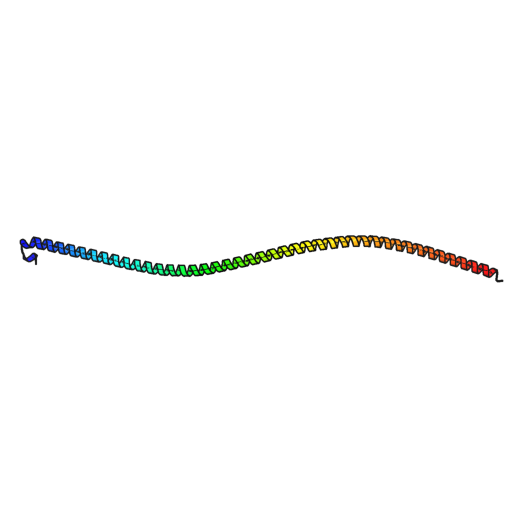LA A 1 104 ? 24.120 -1.649 -21.825 1.00 97.75 104 ALA A O 1
ATOM 793 N N . GLY A 1 105 ? 23.047 -3.495 -21.137 1.00 98.06 105 GLY A N 1
ATOM 794 C CA . GLY A 1 105 ? 23.779 -4.395 -22.033 1.00 98.06 105 GLY A CA 1
ATOM 795 C C . GLY A 1 105 ? 23.492 -4.162 -23.523 1.00 98.06 105 GLY A C 1
ATOM 796 O O . GLY A 1 105 ? 24.369 -4.376 -24.357 1.00 98.06 105 GLY A O 1
ATOM 797 N N . ILE A 1 106 ? 22.282 -3.726 -23.893 1.00 97.88 106 ILE A N 1
ATOM 798 C CA . ILE A 1 106 ? 21.971 -3.316 -25.275 1.00 97.88 106 ILE A CA 1
ATOM 799 C C . ILE A 1 106 ? 22.753 -2.052 -25.639 1.00 97.88 106 ILE A C 1
ATOM 801 O O . ILE A 1 106 ? 23.350 -2.005 -26.711 1.00 97.88 106 ILE A O 1
ATOM 805 N N . VAL A 1 107 ? 22.779 -1.057 -24.752 1.00 97.88 107 VAL A N 1
ATOM 806 C CA . VAL A 1 107 ? 23.511 0.199 -24.966 1.00 97.88 107 VAL A CA 1
ATOM 807 C C . VAL A 1 107 ? 25.004 -0.067 -25.146 1.00 97.88 107 VAL A C 1
ATOM 809 O O . VAL A 1 107 ? 25.597 0.445 -26.089 1.00 97.88 107 VAL A O 1
ATOM 812 N N . GLU A 1 108 ? 25.602 -0.927 -24.322 1.00 97.75 108 GLU A N 1
ATOM 813 C CA . GLU A 1 108 ? 27.012 -1.309 -24.465 1.00 97.75 108 GLU A CA 1
ATOM 814 C C . GLU A 1 108 ? 27.303 -1.952 -25.831 1.00 97.75 108 GLU A C 1
ATOM 816 O O . GLU A 1 108 ? 28.270 -1.590 -26.506 1.00 97.75 108 GLU A O 1
ATOM 821 N N . ARG A 1 109 ? 26.427 -2.855 -26.296 1.00 97.56 109 ARG A N 1
ATOM 822 C CA . ARG A 1 109 ? 26.547 -3.444 -27.640 1.00 97.56 109 ARG A CA 1
ATOM 823 C C . ARG A 1 109 ? 26.421 -2.401 -28.746 1.00 97.56 109 ARG A C 1
ATOM 825 O O . ARG A 1 109 ? 27.170 -2.475 -29.715 1.00 97.56 109 ARG A O 1
ATOM 832 N N . LEU A 1 110 ? 25.514 -1.434 -28.603 1.00 97.25 110 LEU A N 1
ATOM 833 C CA . LEU A 1 110 ? 25.364 -0.340 -29.565 1.00 97.25 110 LEU A CA 1
ATOM 834 C C . LEU A 1 110 ? 26.610 0.547 -29.616 1.00 97.25 110 LEU A C 1
ATOM 836 O O . LEU A 1 110 ? 27.032 0.915 -30.705 1.00 97.25 110 LEU A O 1
ATOM 840 N N . MET A 1 111 ? 27.235 0.842 -28.473 1.00 96.62 111 MET A N 1
ATOM 841 C CA . MET A 1 111 ? 28.491 1.600 -28.440 1.00 96.62 111 MET A CA 1
ATOM 842 C C . MET A 1 111 ? 29.625 0.846 -29.136 1.00 96.62 111 MET A C 1
ATOM 844 O O . MET A 1 111 ? 30.394 1.448 -29.883 1.00 96.62 111 MET A O 1
ATOM 848 N N . LYS A 1 112 ? 29.713 -0.476 -28.934 1.00 97.19 112 LYS A N 1
ATOM 849 C CA . LYS A 1 112 ? 30.688 -1.309 -29.645 1.00 97.19 112 LYS A CA 1
ATOM 850 C C . LYS A 1 112 ? 30.454 -1.272 -31.158 1.00 97.19 112 LYS A C 1
ATOM 852 O O . LYS A 1 112 ? 31.407 -1.069 -31.899 1.00 97.19 112 LYS A O 1
ATOM 857 N N . LEU A 1 113 ? 29.204 -1.422 -31.592 1.00 97.31 113 LEU A N 1
ATOM 858 C CA . LEU A 1 113 ? 28.839 -1.403 -33.009 1.00 97.31 113 LEU A CA 1
ATOM 859 C C . LEU A 1 113 ? 29.080 -0.029 -33.651 1.00 97.31 113 LEU A C 1
ATOM 861 O O . LEU A 1 113 ? 29.568 0.044 -34.769 1.00 97.31 113 LEU A O 1
ATOM 865 N N . ALA A 1 114 ? 28.803 1.062 -32.935 1.00 96.81 114 ALA A N 1
ATOM 866 C CA . ALA A 1 114 ? 29.112 2.410 -33.405 1.00 96.81 114 ALA A CA 1
ATOM 867 C C . ALA A 1 114 ? 30.620 2.605 -33.623 1.00 96.81 114 ALA A C 1
ATOM 869 O O . ALA A 1 114 ? 31.018 3.166 -34.636 1.00 96.81 114 ALA A O 1
ATOM 870 N N . LYS A 1 115 ? 31.455 2.092 -32.709 1.00 96.12 115 LYS A N 1
ATOM 871 C CA . LYS A 1 115 ? 32.915 2.136 -32.851 1.00 96.12 115 LYS A CA 1
ATOM 872 C C . LYS A 1 115 ? 33.420 1.274 -34.010 1.00 96.12 115 LYS A C 1
ATOM 874 O O . LYS A 1 115 ? 34.371 1.651 -34.677 1.00 96.12 115 LYS A O 1
ATOM 879 N N . GLU A 1 116 ? 32.810 0.115 -34.231 1.00 97.00 116 GLU A N 1
ATOM 880 C CA . GLU A 1 116 ? 33.137 -0.750 -35.367 1.00 97.00 116 GLU A CA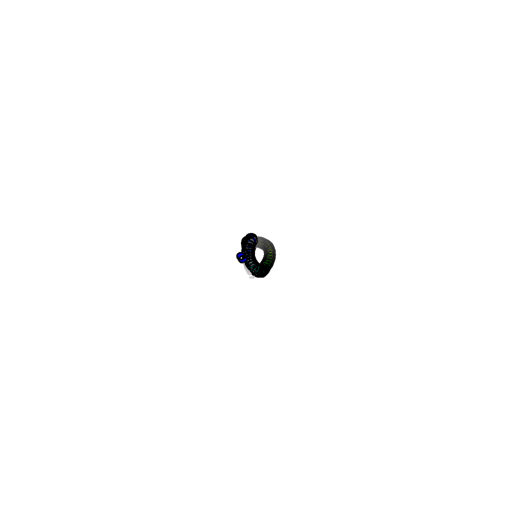 1
ATOM 881 C C . GLU A 1 116 ? 32.777 -0.074 -36.696 1.00 97.00 116 GLU A C 1
ATOM 883 O O . GLU A 1 116 ? 33.608 -0.036 -37.593 1.00 97.00 116 GLU A O 1
ATOM 888 N N . ASN A 1 117 ? 31.600 0.556 -36.779 1.00 96.06 117 ASN A N 1
ATOM 889 C CA . ASN A 1 117 ? 31.193 1.333 -37.950 1.00 96.06 117 ASN A CA 1
ATOM 890 C C . ASN A 1 117 ? 32.143 2.500 -38.252 1.00 96.06 117 ASN A C 1
ATOM 892 O O . ASN A 1 117 ? 32.399 2.762 -39.422 1.00 96.06 117 ASN A O 1
ATOM 896 N N . ASP A 1 118 ? 32.639 3.196 -37.227 1.00 96.12 118 ASP A N 1
ATOM 897 C CA . ASP A 1 118 ? 33.622 4.281 -37.368 1.00 96.12 118 ASP A CA 1
ATOM 898 C C . ASP A 1 118 ? 34.896 3.760 -38.055 1.00 96.12 118 ASP A C 1
ATOM 900 O O . ASP A 1 118 ? 35.271 4.237 -39.120 1.00 96.12 118 ASP A O 1
ATOM 904 N N . VAL A 1 119 ? 35.454 2.657 -37.539 1.00 95.88 119 VAL A N 1
ATOM 905 C CA . VAL A 1 119 ? 36.629 1.989 -38.129 1.00 95.88 119 VAL A CA 1
ATOM 906 C C . VAL A 1 119 ? 36.359 1.514 -39.558 1.00 95.88 119 VAL A C 1
ATOM 908 O O . VAL A 1 119 ? 37.178 1.727 -40.443 1.00 95.88 119 VAL A O 1
ATOM 911 N N . THR A 1 120 ? 35.211 0.881 -39.814 1.00 96.69 120 THR A N 1
ATOM 912 C CA . THR A 1 120 ? 34.852 0.431 -41.169 1.00 96.69 120 THR A CA 1
ATOM 913 C C . THR A 1 120 ? 34.677 1.604 -42.136 1.00 96.69 120 THR A C 1
ATOM 915 O O . THR A 1 120 ? 34.961 1.464 -43.324 1.00 96.69 120 THR A O 1
ATOM 918 N N . THR A 1 121 ? 34.212 2.758 -41.652 1.00 96.38 121 THR A N 1
ATOM 919 C CA . THR A 1 121 ? 34.081 3.970 -42.469 1.00 96.38 121 THR A CA 1
ATOM 920 C C . THR A 1 121 ? 35.458 4.518 -42.831 1.00 96.38 121 THR A C 1
ATOM 922 O O . THR A 1 121 ? 35.698 4.755 -44.011 1.00 96.38 121 THR A O 1
ATOM 925 N N . ASP A 1 122 ? 36.385 4.599 -41.871 1.00 95.00 122 ASP A N 1
ATOM 926 C CA . ASP A 1 122 ? 37.779 4.991 -42.126 1.00 95.00 122 ASP A CA 1
ATOM 927 C C . ASP A 1 122 ? 38.459 4.059 -43.149 1.00 95.00 122 ASP A C 1
ATOM 929 O O . ASP A 1 122 ? 39.139 4.506 -44.075 1.00 95.00 122 ASP A O 1
ATOM 933 N N . GLU A 1 123 ? 38.258 2.742 -43.021 1.00 96.81 123 GLU A N 1
ATOM 934 C CA . GLU A 1 123 ? 38.785 1.754 -43.972 1.00 96.81 123 GLU A CA 1
ATOM 935 C C . GLU A 1 123 ? 38.188 1.930 -45.378 1.00 96.81 123 GLU A C 1
ATOM 937 O O . GLU A 1 123 ? 38.899 1.811 -46.382 1.00 96.81 123 GLU A O 1
ATOM 942 N N . ALA A 1 124 ? 36.890 2.230 -45.464 1.00 96.19 124 ALA A N 1
ATOM 943 C CA . ALA A 1 124 ? 36.218 2.493 -46.730 1.00 96.19 124 ALA A CA 1
ATOM 944 C C . ALA A 1 124 ? 36.733 3.781 -47.390 1.00 96.19 124 ALA A C 1
ATOM 946 O O . ALA A 1 124 ? 36.986 3.769 -48.594 1.00 96.19 124 ALA A O 1
ATOM 947 N N . GLU A 1 125 ? 36.939 4.856 -46.623 1.00 96.81 125 GLU A N 1
ATOM 948 C CA . GLU A 1 125 ? 37.534 6.104 -47.118 1.00 96.81 125 GLU A CA 1
ATOM 949 C C . GLU A 1 125 ? 38.936 5.858 -47.691 1.00 96.81 125 GLU A C 1
ATOM 951 O O . GLU A 1 125 ? 39.199 6.199 -48.845 1.00 96.81 125 GLU A O 1
ATOM 956 N N . ALA A 1 126 ? 39.799 5.152 -46.955 1.00 96.06 126 ALA A N 1
ATOM 957 C CA . ALA A 1 126 ? 41.136 4.798 -47.435 1.00 96.06 126 ALA A CA 1
ATOM 958 C C . ALA A 1 126 ? 41.099 3.946 -48.720 1.00 96.06 126 ALA A C 1
ATOM 960 O O . ALA A 1 126 ? 41.923 4.118 -49.625 1.00 96.06 126 ALA A O 1
ATOM 961 N N . SER A 1 127 ? 40.131 3.030 -48.832 1.00 97.31 127 SER A N 1
ATOM 962 C CA . SER A 1 127 ? 39.937 2.236 -50.047 1.00 97.31 127 SER A CA 1
ATOM 963 C C . SER A 1 127 ? 39.482 3.092 -51.233 1.00 97.31 127 SER A C 1
ATOM 965 O O . SER A 1 127 ? 39.917 2.836 -52.358 1.00 97.31 127 SER A O 1
ATOM 967 N N . VAL A 1 128 ? 38.618 4.086 -51.008 1.00 96.94 128 VAL A N 1
ATOM 968 C CA . VAL A 1 128 ? 38.162 5.028 -52.044 1.00 96.94 128 VAL A CA 1
ATOM 969 C C . VAL A 1 128 ? 39.319 5.898 -52.535 1.00 96.94 128 VAL A C 1
ATOM 971 O O . VAL A 1 128 ? 39.466 6.080 -53.746 1.00 96.94 128 VAL A O 1
ATOM 974 N N . ASP A 1 129 ? 40.187 6.367 -51.638 1.00 95.50 129 ASP A N 1
ATOM 975 C CA . ASP A 1 129 ? 41.393 7.120 -52.006 1.00 95.50 129 ASP A CA 1
ATOM 976 C C . ASP A 1 129 ? 42.337 6.278 -52.874 1.00 95.50 129 ASP A C 1
ATOM 978 O O . ASP A 1 129 ? 42.761 6.709 -53.951 1.00 95.50 129 ASP A O 1
ATOM 982 N N . SER A 1 130 ? 42.612 5.034 -52.464 1.00 96.38 130 SER A N 1
ATOM 983 C CA . SER A 1 130 ? 43.445 4.115 -53.247 1.00 96.38 130 SER A CA 1
ATOM 984 C C . SER A 1 130 ? 42.840 3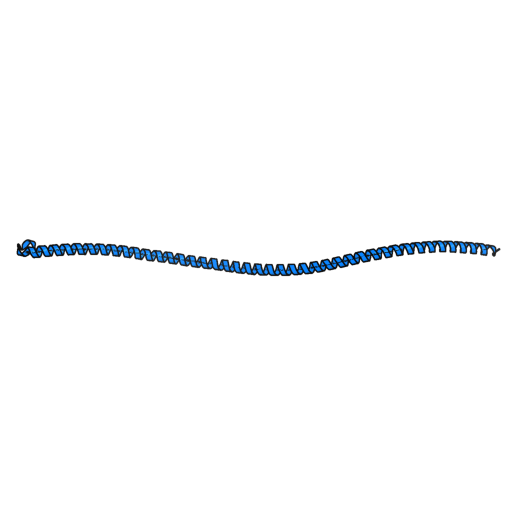.819 -54.623 1.00 96.38 130 SER A C 1
ATOM 986 O O . SER A 1 130 ? 43.564 3.784 -55.621 1.00 96.38 130 SER A O 1
ATOM 988 N N . GLN A 1 131 ? 41.518 3.646 -54.699 1.00 96.19 131 GLN A N 1
ATOM 989 C CA . GLN A 1 131 ? 40.820 3.420 -55.960 1.00 96.19 131 GLN A CA 1
ATOM 990 C C . GLN A 1 131 ? 40.873 4.654 -56.870 1.00 96.19 131 GLN A C 1
ATOM 992 O O . GLN A 1 131 ? 41.044 4.513 -58.081 1.00 96.19 131 GLN A O 1
ATOM 997 N N . THR A 1 132 ? 40.781 5.854 -56.299 1.00 96.88 132 THR A N 1
ATOM 998 C CA . THR A 1 132 ? 40.908 7.118 -57.036 1.00 96.88 132 THR A CA 1
ATOM 999 C C . THR A 1 132 ? 42.306 7.270 -57.630 1.00 96.88 132 THR A C 1
ATOM 1001 O O . THR A 1 132 ? 42.430 7.612 -58.806 1.00 96.88 132 THR A O 1
ATOM 1004 N N . GLN A 1 133 ? 43.354 6.939 -56.868 1.00 96.69 133 GLN A N 1
ATOM 1005 C CA . GLN A 1 133 ? 44.728 6.940 -57.376 1.00 96.69 133 GLN A CA 1
ATOM 1006 C C . GLN A 1 133 ? 44.912 5.930 -58.514 1.00 96.69 133 GLN A C 1
ATOM 1008 O O . GLN A 1 133 ? 45.423 6.281 -59.572 1.00 96.69 133 GLN A O 1
ATOM 1013 N N . ALA A 1 134 ? 44.430 4.696 -58.343 1.00 97.12 134 ALA A N 1
ATOM 1014 C CA . ALA A 1 134 ? 44.518 3.677 -59.387 1.00 97.12 134 ALA A CA 1
ATOM 1015 C C . ALA A 1 134 ? 43.793 4.099 -60.679 1.00 97.12 134 ALA A C 1
ATOM 1017 O O . ALA A 1 134 ? 44.264 3.814 -61.778 1.00 97.12 134 ALA A O 1
ATOM 1018 N N . LEU A 1 135 ? 42.659 4.800 -60.567 1.00 96.06 135 LEU A N 1
ATOM 1019 C CA . LEU A 1 135 ? 41.953 5.357 -61.724 1.00 96.06 135 LEU A CA 1
ATOM 1020 C C . LEU A 1 135 ? 42.755 6.461 -62.424 1.00 96.06 135 LEU A C 1
ATOM 1022 O O . LEU A 1 135 ? 42.724 6.525 -63.654 1.00 96.06 135 LEU A O 1
ATOM 1026 N N . ALA A 1 136 ? 43.477 7.299 -61.675 1.00 96.00 136 ALA A N 1
ATOM 1027 C CA . ALA A 1 136 ? 44.366 8.308 -62.247 1.00 96.00 136 ALA A CA 1
ATOM 1028 C C . ALA A 1 136 ? 45.514 7.656 -63.035 1.00 96.00 136 ALA A C 1
ATOM 1030 O O . ALA A 1 136 ? 45.733 8.009 -64.194 1.00 96.00 136 ALA A O 1
ATOM 1031 N N . ASP A 1 137 ? 46.157 6.637 -62.459 1.00 96.50 137 ASP A N 1
ATOM 1032 C CA . ASP A 1 137 ? 47.234 5.885 -63.114 1.00 96.50 137 ASP A CA 1
ATOM 1033 C C . ASP A 1 137 ? 46.732 5.188 -64.400 1.00 96.50 137 ASP A C 1
ATOM 1035 O O . ASP A 1 137 ? 47.410 5.176 -65.430 1.00 96.50 137 ASP A O 1
ATOM 1039 N N . ILE A 1 138 ? 45.511 4.634 -64.379 1.00 96.44 138 ILE A N 1
ATOM 1040 C CA . ILE A 1 138 ? 44.874 4.029 -65.563 1.00 96.44 138 ILE A CA 1
ATOM 1041 C C . ILE A 1 138 ? 44.609 5.075 -66.651 1.00 96.44 138 ILE A C 1
ATOM 1043 O O . ILE A 1 138 ? 44.795 4.781 -67.836 1.00 96.44 138 ILE A O 1
ATOM 1047 N N . ALA A 1 139 ? 44.152 6.273 -66.278 1.00 96.44 139 ALA A N 1
ATOM 1048 C CA . ALA A 1 139 ? 43.903 7.351 -67.228 1.00 96.44 139 ALA A CA 1
ATOM 1049 C C . ALA A 1 139 ? 45.204 7.793 -67.917 1.00 96.44 139 ALA A C 1
ATOM 1051 O O . ALA A 1 139 ? 45.237 7.867 -69.146 1.00 96.44 139 ALA A O 1
ATOM 1052 N N . GLU A 1 140 ? 46.284 7.978 -67.152 1.00 96.94 140 GLU A N 1
ATOM 1053 C CA . GLU A 1 140 ? 47.615 8.310 -67.679 1.00 96.94 140 GLU A CA 1
ATOM 1054 C C . GLU A 1 140 ? 48.147 7.211 -68.614 1.00 96.94 140 GLU A C 1
ATOM 1056 O O . GLU A 1 140 ? 48.584 7.485 -69.735 1.00 96.94 140 GLU A O 1
ATOM 1061 N N . ALA A 1 141 ? 48.043 5.942 -68.206 1.00 96.62 141 ALA A N 1
ATOM 1062 C CA . ALA A 1 141 ? 48.451 4.813 -69.040 1.00 96.62 141 ALA A CA 1
ATOM 1063 C C . ALA A 1 141 ? 47.636 4.727 -70.343 1.00 96.62 141 ALA A C 1
ATOM 1065 O O . ALA A 1 141 ? 48.181 4.396 -71.398 1.00 96.62 141 ALA A O 1
ATOM 1066 N N . SER A 1 142 ? 46.339 5.044 -70.286 1.00 96.81 142 SER A N 1
ATOM 1067 C CA . SER A 1 142 ? 45.455 5.064 -71.457 1.00 96.81 142 SER A CA 1
ATOM 1068 C C . SER A 1 142 ? 45.816 6.191 -72.429 1.00 96.81 142 SER A C 1
ATOM 1070 O O . SER A 1 142 ? 45.807 5.970 -73.641 1.00 96.81 142 SER A O 1
ATOM 1072 N N . GLU A 1 143 ? 46.174 7.373 -71.921 1.00 96.00 143 GLU A N 1
ATOM 1073 C CA . GLU A 1 143 ? 46.659 8.496 -72.731 1.00 96.00 143 GLU A CA 1
ATOM 1074 C C . GLU A 1 143 ? 47.996 8.160 -73.404 1.00 96.00 143 GLU A C 1
ATOM 1076 O O . GLU A 1 143 ? 48.143 8.327 -74.617 1.00 96.00 143 GLU A O 1
ATOM 1081 N N . SER A 1 144 ? 48.937 7.583 -72.651 1.00 96.06 144 SER A N 1
ATOM 1082 C CA . SER A 1 144 ? 50.212 7.107 -73.193 1.00 96.06 144 SER A CA 1
ATOM 1083 C C . SER A 1 144 ? 50.010 6.052 -74.288 1.00 96.06 144 SER A C 1
ATOM 1085 O O . SER A 1 144 ? 50.615 6.138 -75.359 1.00 96.06 144 SER A O 1
ATOM 1087 N N . LEU A 1 145 ? 49.103 5.091 -74.077 1.00 95.75 145 LEU A N 1
ATOM 1088 C CA . LEU A 1 145 ? 48.773 4.073 -75.074 1.00 95.75 145 LEU A CA 1
ATOM 1089 C C . LEU A 1 145 ? 48.153 4.685 -76.341 1.00 95.75 145 LEU A C 1
ATOM 1091 O O . LEU A 1 145 ? 48.490 4.262 -77.447 1.00 95.75 145 LEU A O 1
ATOM 1095 N N . ALA A 1 146 ? 47.277 5.684 -76.199 1.00 96.06 146 ALA A N 1
ATOM 1096 C CA . ALA A 1 146 ? 46.692 6.403 -77.330 1.00 96.06 146 ALA A CA 1
ATOM 1097 C C . ALA A 1 146 ? 47.752 7.177 -78.132 1.00 96.06 146 ALA A C 1
ATOM 1099 O O . ALA A 1 146 ? 47.721 7.168 -79.368 1.00 96.06 146 ALA A O 1
ATOM 1100 N N . GLN A 1 147 ? 48.725 7.786 -77.447 1.00 95.12 147 GLN A N 1
ATOM 1101 C CA . GLN A 1 147 ? 49.864 8.439 -78.089 1.00 95.12 147 GLN A CA 1
ATOM 1102 C C . GLN A 1 147 ? 50.709 7.427 -78.875 1.00 95.12 147 GLN A C 1
ATOM 1104 O O . GLN A 1 147 ? 50.935 7.618 -80.067 1.00 95.12 147 GLN A O 1
ATOM 1109 N N . VAL A 1 148 ? 51.087 6.303 -78.255 1.00 95.69 148 VAL A N 1
ATOM 1110 C CA . VAL A 1 148 ? 51.848 5.227 -78.917 1.00 95.69 148 VAL A CA 1
ATOM 1111 C C . VAL A 1 148 ? 51.100 4.674 -80.132 1.00 95.69 148 VAL A C 1
ATOM 1113 O O . VAL A 1 148 ? 51.709 4.445 -81.177 1.00 95.69 148 VAL A O 1
ATOM 1116 N N . ALA A 1 149 ? 49.782 4.482 -80.032 1.00 95.75 149 ALA A N 1
ATOM 1117 C CA . ALA A 1 149 ? 48.957 4.039 -81.153 1.00 95.75 149 ALA A CA 1
ATOM 1118 C C . ALA A 1 149 ? 48.949 5.058 -82.310 1.00 95.75 149 ALA A C 1
ATOM 1120 O O . ALA A 1 149 ? 49.035 4.661 -83.474 1.00 95.75 149 ALA A O 1
ATOM 1121 N N . THR A 1 150 ? 48.899 6.356 -81.995 1.00 94.31 150 THR A N 1
ATOM 1122 C CA . THR A 1 150 ? 48.969 7.451 -82.980 1.00 94.31 150 THR A CA 1
ATOM 1123 C C . THR A 1 150 ? 50.334 7.495 -83.668 1.00 94.31 150 THR A C 1
ATOM 1125 O O . THR A 1 150 ? 50.411 7.595 -84.893 1.00 94.31 150 THR A O 1
ATOM 1128 N N . ASP A 1 151 ? 51.418 7.355 -82.904 1.00 93.69 151 ASP A N 1
ATOM 1129 C CA . ASP A 1 151 ? 52.785 7.330 -83.431 1.00 93.69 151 ASP A CA 1
ATOM 1130 C C . ASP A 1 151 ? 53.006 6.124 -84.359 1.00 93.69 151 ASP A C 1
ATOM 1132 O O . ASP A 1 151 ? 53.532 6.272 -85.464 1.00 93.69 151 ASP A O 1
ATOM 1136 N N . LEU A 1 152 ? 52.522 4.941 -83.963 1.00 91.94 152 LEU A N 1
ATOM 1137 C CA . LEU A 1 152 ? 52.515 3.739 -84.805 1.00 91.94 152 LEU A CA 1
ATOM 1138 C C . LEU A 1 152 ? 51.731 3.949 -86.105 1.00 91.94 152 LEU A C 1
ATOM 1140 O O . LEU A 1 152 ? 52.203 3.558 -87.173 1.00 91.94 152 LEU A O 1
ATOM 1144 N N . GLN A 1 153 ? 50.551 4.572 -86.035 1.00 91.31 153 GLN A N 1
ATOM 1145 C CA . GLN A 1 153 ? 49.737 4.869 -87.215 1.00 91.31 153 GLN A CA 1
ATOM 1146 C C . GLN A 1 153 ? 50.466 5.811 -88.184 1.00 91.31 153 GLN A C 1
ATOM 1148 O O . GLN A 1 153 ? 50.441 5.582 -89.396 1.00 91.31 153 GLN A O 1
ATOM 1153 N N . ASN A 1 154 ? 51.148 6.832 -87.658 1.00 91.50 154 ASN A N 1
ATOM 1154 C CA . ASN A 1 154 ? 51.952 7.759 -88.451 1.00 91.50 154 ASN A CA 1
ATOM 1155 C C . ASN A 1 154 ? 53.124 7.051 -89.140 1.00 91.50 154 ASN A C 1
ATOM 1157 O O . ASN A 1 154 ? 53.317 7.234 -90.342 1.00 91.50 154 ASN A O 1
ATOM 1161 N N . GLU A 1 155 ? 53.875 6.213 -88.420 1.00 91.38 155 GLU A N 1
ATOM 1162 C CA . GLU A 1 155 ? 54.999 5.463 -88.993 1.00 91.38 155 GLU A CA 1
ATOM 1163 C C . GLU A 1 155 ? 54.544 4.480 -90.078 1.00 91.38 155 GLU A C 1
ATOM 1165 O O . GLU A 1 155 ? 55.104 4.485 -91.172 1.00 91.38 155 GLU A O 1
ATOM 1170 N N . VAL A 1 156 ? 53.470 3.711 -89.855 1.00 90.56 156 VAL A N 1
ATOM 1171 C CA . VAL A 1 156 ? 52.892 2.835 -90.894 1.00 90.56 156 VAL A CA 1
ATOM 1172 C C . VAL A 1 156 ? 52.448 3.640 -92.122 1.00 90.56 156 VAL A C 1
ATOM 1174 O O . VAL A 1 156 ? 52.669 3.205 -93.252 1.00 90.56 156 VAL A O 1
ATOM 1177 N N . GLY A 1 157 ? 51.885 4.836 -91.929 1.00 87.31 157 GLY A N 1
ATOM 1178 C CA . GLY A 1 157 ? 51.516 5.741 -93.020 1.00 87.31 157 GLY A CA 1
ATOM 1179 C C . GLY A 1 157 ? 52.694 6.151 -93.911 1.00 87.31 157 GLY A C 1
ATOM 1180 O O . GLY A 1 157 ? 52.515 6.305 -95.118 1.00 87.31 157 GLY A O 1
ATOM 1181 N N . ARG A 1 158 ? 53.913 6.257 -93.362 1.00 83.44 158 ARG A N 1
ATOM 1182 C CA . ARG A 1 158 ? 55.129 6.568 -94.142 1.00 83.44 158 ARG A CA 1
ATOM 1183 C C . ARG A 1 158 ? 55.563 5.421 -95.050 1.00 83.44 158 ARG A C 1
ATOM 1185 O O . ARG A 1 158 ? 56.185 5.678 -96.076 1.00 83.44 158 ARG A O 1
ATOM 1192 N N . PHE A 1 159 ? 55.235 4.181 -94.691 1.00 81.44 159 PHE A N 1
ATOM 1193 C CA . PHE A 1 159 ? 55.530 2.992 -95.498 1.00 81.44 159 PHE A CA 1
ATOM 1194 C C . PHE A 1 159 ? 54.461 2.689 -96.557 1.00 81.44 159 PHE A C 1
ATOM 1196 O O . PHE A 1 159 ? 54.667 1.798 -97.375 1.00 81.44 159 PHE A O 1
ATOM 1203 N N . ASN A 1 160 ? 53.341 3.419 -96.559 1.00 61.56 160 ASN A N 1
ATOM 1204 C CA . ASN A 1 160 ? 52.213 3.222 -97.475 1.00 61.56 160 ASN A CA 1
ATOM 1205 C C . ASN A 1 160 ? 52.207 4.220 -98.659 1.00 61.56 160 ASN A C 1
ATOM 1207 O O . ASN A 1 160 ? 51.138 4.564 -99.168 1.00 61.56 160 ASN A O 1
ATOM 1211 N N . ILE A 1 161 ? 53.393 4.689 -99.077 1.00 53.75 161 ILE A N 1
ATOM 1212 C CA . ILE A 1 161 ? 53.623 5.468 -100.313 1.00 53.75 161 ILE A CA 1
ATOM 1213 C C . ILE A 1 161 ? 54.022 4.525 -101.448 1.00 53.75 161 ILE A C 1
ATOM 1215 O O . ILE A 1 161 ? 54.939 3.704 -101.225 1.00 53.75 161 ILE A O 1
#